Protein AF-A0A919UPJ3-F1 (afdb_monomer_lite)

Sequence (116 aa):
MAPVADVGFDHKKFAIYVWRSVRVGGDTKTKQSRRTLEIPTLAADALRRHHTRQAKRRLKAGKAWQDHNMVFATRVGAPMDAANVRHSFQRITTNAGIGKGWTPRELRPLVRVDHE

Organism: NCBI:txid1070424

InterPro domains:
  IPR002104 Integrase, catalytic domain [PS51898] (1-116)
  IPR011010 DNA breaking-rejoining enzyme, catalytic core [SSF56349] (5-110)
  IPR013762 Integrase-like, catalytic domain superfamily [G3DSA:1.10.443.10] (3-110)

Radius of gyration: 16.38 Å; chains: 1; bounding box: 35×38×41 Å

Structure (mmCIF, N/CA/C/O backbone):
data_AF-A0A919UPJ3-F1
#
_entry.id   AF-A0A919UPJ3-F1
#
loop_
_atom_site.group_PDB
_atom_site.id
_atom_site.type_symbol
_atom_site.label_atom_id
_atom_site.label_alt_id
_atom_site.label_comp_id
_atom_site.label_asym_id
_atom_site.label_entity_id
_atom_site.label_seq_id
_atom_site.pdbx_PDB_ins_code
_atom_site.Cartn_x
_atom_site.Cartn_y
_atom_site.Cartn_z
_atom_site.occupancy
_atom_site.B_iso_or_equiv
_atom_site.auth_seq_id
_atom_site.auth_comp_id
_atom_site.auth_asym_id
_atom_site.auth_atom_id
_atom_site.pdbx_PDB_model_num
ATOM 1 N N . MET A 1 1 ? 4.471 -18.779 9.574 1.00 68.62 1 MET A N 1
ATOM 2 C CA . MET A 1 1 ? 3.686 -17.907 8.671 1.00 68.62 1 MET A CA 1
ATOM 3 C C . MET A 1 1 ? 4.617 -17.490 7.543 1.00 68.62 1 MET A C 1
ATOM 5 O O . MET A 1 1 ? 5.745 -17.121 7.846 1.00 68.62 1 MET A O 1
ATOM 9 N N . ALA A 1 2 ? 4.199 -17.634 6.286 1.00 83.62 2 ALA A N 1
ATOM 10 C CA . ALA A 1 2 ? 5.029 -17.342 5.117 1.00 83.62 2 ALA A CA 1
ATOM 11 C C . ALA A 1 2 ? 4.611 -16.008 4.465 1.00 83.62 2 ALA A C 1
ATOM 13 O O . ALA A 1 2 ? 3.443 -15.623 4.588 1.00 83.62 2 ALA A O 1
ATOM 14 N N . PRO A 1 3 ? 5.530 -15.279 3.805 1.00 87.88 3 PRO A N 1
ATOM 15 C CA . PRO A 1 3 ? 5.193 -14.077 3.050 1.00 87.88 3 PRO A CA 1
ATOM 16 C C . PRO A 1 3 ? 4.164 -14.356 1.953 1.00 87.88 3 PRO A C 1
ATOM 18 O O . PRO A 1 3 ? 4.269 -15.329 1.216 1.00 87.88 3 PRO A O 1
ATOM 21 N N . VAL A 1 4 ? 3.218 -13.435 1.769 1.00 89.00 4 VAL A N 1
ATOM 22 C CA . VAL A 1 4 ? 2.215 -13.493 0.686 1.00 89.00 4 VAL A CA 1
ATOM 23 C C . VAL A 1 4 ? 2.855 -13.523 -0.712 1.00 89.00 4 VAL A C 1
ATOM 25 O O . VAL A 1 4 ? 2.241 -14.006 -1.658 1.00 89.00 4 VAL A O 1
ATOM 28 N N . ALA A 1 5 ? 4.091 -13.035 -0.848 1.00 85.12 5 ALA A N 1
ATOM 29 C CA . ALA A 1 5 ? 4.860 -13.157 -2.086 1.00 85.12 5 ALA A CA 1
ATOM 30 C C . ALA A 1 5 ? 5.192 -14.619 -2.444 1.00 85.12 5 ALA A C 1
ATOM 32 O O . ALA A 1 5 ? 5.312 -14.926 -3.626 1.00 85.12 5 ALA A O 1
ATOM 33 N N . ASP A 1 6 ? 5.281 -15.498 -1.441 1.00 90.12 6 ASP A N 1
ATOM 34 C CA . ASP A 1 6 ? 5.679 -16.898 -1.602 1.00 90.12 6 ASP A CA 1
ATOM 35 C C . ASP A 1 6 ? 4.461 -17.833 -1.623 1.00 90.12 6 ASP A C 1
ATOM 37 O O . ASP A 1 6 ? 4.401 -18.758 -2.426 1.00 90.12 6 ASP A O 1
ATOM 41 N N . VAL A 1 7 ? 3.473 -17.588 -0.750 1.00 91.50 7 VAL A N 1
ATOM 42 C CA . VAL A 1 7 ? 2.296 -18.470 -0.579 1.00 91.50 7 VAL A CA 1
A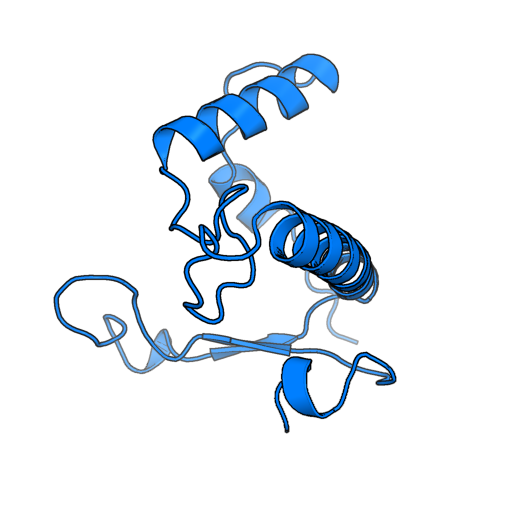TOM 43 C C . VAL A 1 7 ? 0.999 -17.927 -1.183 1.00 91.50 7 VAL A C 1
ATOM 45 O O . VAL A 1 7 ? -0.008 -18.628 -1.225 1.00 91.50 7 VAL A O 1
ATOM 48 N N . GLY A 1 8 ? 1.009 -16.695 -1.694 1.00 90.62 8 GLY A N 1
ATOM 49 C CA . GLY A 1 8 ? -0.162 -16.066 -2.295 1.00 90.62 8 GLY A CA 1
ATOM 50 C C . GLY A 1 8 ? -1.167 -15.503 -1.282 1.00 90.62 8 GLY A C 1
ATOM 51 O O . GLY A 1 8 ? -0.863 -15.266 -0.114 1.00 90.62 8 GLY A O 1
ATOM 52 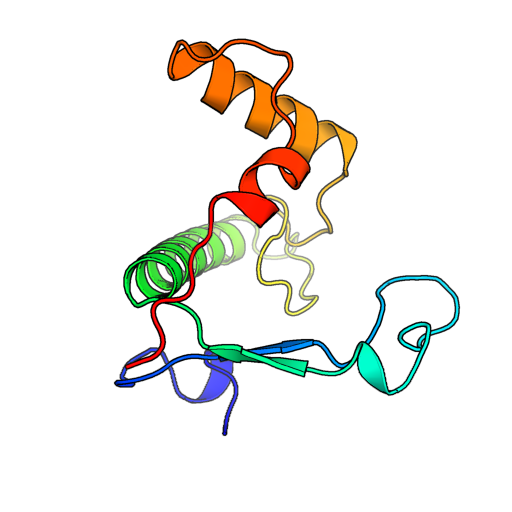N N . PHE A 1 9 ? -2.374 -15.204 -1.773 1.00 91.12 9 PHE A N 1
ATOM 53 C CA . PHE A 1 9 ? -3.448 -14.535 -1.021 1.00 91.12 9 PHE A CA 1
ATOM 54 C C . PHE A 1 9 ? -4.596 -15.481 -0.617 1.00 91.12 9 PHE A C 1
ATOM 56 O O . PHE A 1 9 ? -5.633 -14.998 -0.171 1.00 91.12 9 PHE A O 1
ATOM 63 N N . ASP A 1 10 ? -4.461 -16.798 -0.788 1.00 91.50 10 ASP A N 1
ATOM 64 C CA . ASP A 1 10 ? -5.525 -17.755 -0.445 1.00 91.50 10 ASP A CA 1
ATOM 65 C C . ASP A 1 10 ? -5.462 -18.155 1.038 1.00 91.50 10 ASP A C 1
ATOM 67 O O . ASP A 1 10 ? -5.061 -19.256 1.417 1.00 91.50 10 ASP A O 1
ATOM 71 N N . HIS A 1 11 ? -5.780 -17.191 1.907 1.00 90.12 11 HIS A N 1
ATOM 72 C CA . HIS A 1 11 ? -5.691 -17.339 3.357 1.00 90.12 11 HIS A CA 1
ATOM 73 C C . HIS A 1 11 ? -6.856 -16.647 4.069 1.00 90.12 11 HIS A C 1
ATOM 75 O O . HIS A 1 11 ? -7.288 -15.563 3.684 1.00 90.12 11 HIS A O 1
ATOM 81 N N . LYS A 1 12 ? -7.328 -17.255 5.167 1.00 87.25 12 LYS A N 1
ATOM 82 C CA . LYS A 1 12 ? -8.423 -16.709 5.990 1.00 87.25 12 LYS A CA 1
ATOM 83 C C . LYS A 1 12 ? -8.019 -15.482 6.812 1.00 87.25 12 LYS A C 1
ATOM 85 O O . LYS A 1 12 ? -8.869 -14.656 7.119 1.00 87.25 12 LYS A O 1
ATOM 90 N N . LYS A 1 13 ? -6.745 -15.382 7.200 1.00 89.44 13 LYS A N 1
ATOM 91 C CA . LYS A 1 13 ? -6.207 -14.311 8.048 1.00 89.44 13 LYS A CA 1
ATOM 92 C C . LYS A 1 13 ? -4.886 -13.805 7.494 1.00 89.44 13 LYS A C 1
ATOM 94 O O . LYS A 1 13 ? -4.082 -14.586 6.987 1.00 89.44 13 LYS A O 1
ATOM 99 N N . PHE A 1 14 ? -4.644 -12.510 7.656 1.00 91.81 14 PHE A N 1
ATOM 100 C CA . PHE A 1 14 ? -3.419 -11.850 7.221 1.00 91.81 14 PHE A CA 1
ATOM 101 C C . PHE A 1 14 ? -2.841 -11.023 8.357 1.00 91.81 14 PHE A C 1
ATOM 103 O O . PHE A 1 14 ? -3.576 -10.447 9.155 1.00 91.81 14 PHE A O 1
ATOM 110 N N . ALA A 1 15 ? -1.518 -10.910 8.392 1.00 91.69 15 ALA A N 1
ATOM 111 C CA . ALA A 1 15 ? -0.845 -10.075 9.367 1.00 91.69 15 ALA A CA 1
ATOM 112 C C . ALA A 1 15 ? 0.347 -9.334 8.760 1.00 91.69 15 ALA A C 1
ATOM 114 O O . ALA A 1 15 ? 1.004 -9.821 7.839 1.00 91.69 15 ALA A O 1
ATOM 115 N N . ILE A 1 16 ? 0.638 -8.156 9.307 1.00 89.25 16 ILE A N 1
ATOM 116 C CA . ILE A 1 16 ? 1.859 -7.401 9.039 1.00 89.25 16 ILE A CA 1
ATOM 117 C C . ILE A 1 16 ? 2.797 -7.560 10.227 1.00 89.25 16 ILE A C 1
ATOM 119 O O . ILE A 1 16 ? 2.448 -7.260 11.370 1.00 89.25 16 ILE A O 1
ATOM 123 N N . TYR A 1 17 ? 4.023 -7.970 9.929 1.00 87.12 17 TYR A N 1
ATOM 124 C CA . TYR A 1 17 ? 5.100 -8.077 10.897 1.00 87.12 17 TYR A CA 1
ATOM 125 C C . TYR A 1 17 ? 5.918 -6.791 10.934 1.00 87.12 17 TYR A C 1
ATOM 127 O O . TYR A 1 17 ? 6.616 -6.439 9.983 1.00 87.12 17 TYR A O 1
ATOM 135 N N . VAL A 1 18 ? 5.839 -6.076 12.050 1.00 83.12 18 VAL A N 1
ATOM 136 C CA . VAL A 1 18 ? 6.594 -4.847 12.284 1.00 83.12 18 VAL A CA 1
ATOM 137 C C . VAL A 1 18 ? 7.765 -5.199 13.184 1.00 83.12 18 VAL A C 1
ATOM 139 O O . VAL A 1 18 ? 7.619 -5.201 14.398 1.00 83.12 18 VAL A O 1
ATOM 142 N N . TRP A 1 19 ? 8.914 -5.550 12.606 1.00 72.44 19 TRP A N 1
ATOM 143 C CA . TRP A 1 19 ? 10.085 -6.009 13.376 1.00 72.44 19 TRP A CA 1
ATOM 144 C C . TRP A 1 19 ? 11.288 -5.066 13.318 1.00 72.44 19 TRP A C 1
ATOM 146 O O . TRP A 1 19 ? 12.205 -5.204 14.124 1.00 72.44 19 TRP A O 1
ATOM 156 N N . ARG A 1 20 ? 11.293 -4.119 12.372 1.00 62.94 20 ARG A N 1
ATOM 157 C CA . ARG A 1 20 ? 12.438 -3.252 12.058 1.00 62.94 20 ARG A CA 1
ATOM 158 C C . ARG A 1 20 ? 11.969 -1.827 11.778 1.00 62.94 20 ARG A C 1
ATOM 160 O O . ARG A 1 20 ? 10.915 -1.629 11.175 1.00 62.94 20 ARG A O 1
ATOM 167 N N . SER A 1 21 ? 12.744 -0.837 12.208 1.00 58.91 21 SER A N 1
ATOM 168 C CA . SER A 1 21 ? 12.546 0.566 11.828 1.00 58.91 21 SER A CA 1
ATOM 169 C C . SER A 1 21 ? 13.358 0.856 10.566 1.00 58.91 21 SER A C 1
ATOM 171 O O . SER A 1 21 ? 14.515 0.469 10.491 1.00 58.91 21 SER A O 1
ATOM 173 N N . VAL A 1 22 ? 12.791 1.580 9.596 1.00 55.31 22 VAL A N 1
ATOM 174 C CA . VAL A 1 22 ? 13.476 1.982 8.341 1.00 55.31 22 VAL A CA 1
ATOM 175 C C . VAL A 1 22 ? 14.471 3.145 8.568 1.00 55.31 22 VAL A C 1
ATOM 177 O O . VAL A 1 22 ? 14.958 3.764 7.631 1.00 55.31 22 VAL A O 1
ATOM 180 N N . ARG A 1 23 ? 14.773 3.501 9.823 1.00 53.59 23 ARG A N 1
ATOM 181 C CA . ARG A 1 23 ? 15.757 4.549 10.137 1.00 53.59 23 ARG A CA 1
ATOM 182 C C . ARG A 1 23 ? 17.182 4.008 9.989 1.00 53.59 23 ARG A C 1
ATOM 184 O O . ARG A 1 23 ? 17.432 2.843 10.297 1.00 53.59 23 ARG A O 1
ATOM 191 N N . VAL A 1 24 ? 18.115 4.883 9.605 1.00 41.59 24 VAL A N 1
ATOM 192 C CA . VAL A 1 24 ? 19.560 4.670 9.804 1.00 41.59 24 VAL A CA 1
ATOM 193 C C . VAL A 1 24 ? 19.765 4.271 11.274 1.00 41.59 24 VAL A C 1
ATOM 195 O O . VAL A 1 24 ? 19.397 5.035 12.165 1.00 41.59 24 VAL A O 1
ATOM 198 N N . GLY A 1 25 ? 20.225 3.039 11.519 1.00 53.12 25 GLY A N 1
ATOM 199 C CA . GLY A 1 25 ? 20.352 2.441 12.860 1.00 53.12 25 GLY A CA 1
ATOM 200 C C . GLY A 1 25 ? 19.627 1.100 13.065 1.00 53.12 25 GLY A C 1
ATOM 201 O O . GLY A 1 25 ? 19.881 0.430 14.057 1.00 53.12 25 GLY A O 1
ATOM 202 N N . GLY A 1 26 ? 18.764 0.673 12.133 1.00 48.56 26 GLY A N 1
ATOM 203 C CA . GLY A 1 26 ? 18.369 -0.736 11.949 1.00 48.56 26 GLY A CA 1
ATOM 204 C C . GLY A 1 26 ? 17.381 -1.351 12.950 1.00 48.56 26 GLY A C 1
ATOM 205 O O . GLY A 1 26 ? 16.667 -2.283 12.576 1.00 48.56 26 GLY A O 1
ATOM 206 N N . ASP A 1 27 ? 17.259 -0.823 14.169 1.00 52.38 27 ASP A N 1
ATOM 207 C CA . ASP A 1 27 ? 16.381 -1.396 15.192 1.00 52.38 27 ASP A CA 1
ATOM 208 C C . ASP A 1 27 ? 15.166 -0.523 15.532 1.00 52.38 27 ASP A C 1
ATOM 210 O O . ASP A 1 27 ? 15.178 0.712 15.470 1.00 52.38 27 ASP A O 1
ATOM 214 N N . THR A 1 28 ? 14.053 -1.173 15.872 1.00 52.25 28 THR A N 1
ATOM 215 C CA . THR A 1 28 ? 12.899 -0.469 16.437 1.00 52.25 28 THR A CA 1
ATOM 216 C C . THR A 1 28 ? 13.263 0.048 17.834 1.00 52.25 28 THR A C 1
ATOM 218 O O . THR A 1 28 ? 13.826 -0.710 18.618 1.00 52.25 28 THR A O 1
ATOM 221 N N . LYS A 1 29 ? 12.932 1.314 18.152 1.00 49.75 29 LYS A N 1
ATOM 222 C CA . LYS A 1 29 ? 13.414 2.081 19.330 1.00 49.75 29 LYS A CA 1
ATOM 223 C C . LYS A 1 29 ? 13.351 1.321 20.671 1.00 49.75 29 LYS A C 1
ATOM 225 O O . LYS A 1 29 ? 14.135 1.624 21.561 1.00 49.75 29 LYS A O 1
ATOM 230 N N . THR A 1 30 ? 12.441 0.355 20.817 1.00 60.53 30 THR A N 1
ATOM 231 C CA . THR A 1 30 ? 12.338 -0.548 21.976 1.00 60.53 30 THR A CA 1
ATOM 232 C C . THR A 1 30 ? 11.803 -1.928 21.558 1.00 60.53 30 THR A C 1
ATOM 234 O O . THR A 1 30 ? 11.057 -2.030 20.580 1.00 60.53 30 THR A O 1
ATOM 237 N N . LYS A 1 31 ? 12.091 -2.997 22.326 1.00 58.00 31 LYS A N 1
ATOM 238 C CA . LYS A 1 31 ? 11.511 -4.348 22.113 1.00 58.00 31 LYS A CA 1
ATOM 239 C C . LYS A 1 31 ? 9.974 -4.324 21.987 1.00 58.00 31 LYS A C 1
ATOM 241 O O . LYS A 1 31 ? 9.418 -5.077 21.198 1.00 58.00 31 LYS A O 1
ATOM 246 N N . GLN A 1 32 ? 9.312 -3.400 22.688 1.00 61.47 32 GLN A N 1
ATOM 247 C CA . GLN A 1 32 ? 7.852 -3.205 22.691 1.00 61.47 32 GLN A CA 1
ATOM 248 C C . GLN A 1 32 ? 7.267 -2.718 21.355 1.00 61.47 32 GLN A C 1
ATOM 250 O O . GLN A 1 32 ? 6.066 -2.815 21.126 1.00 61.47 32 GLN A O 1
ATOM 255 N N . SER A 1 33 ? 8.091 -2.167 20.463 1.00 66.44 33 SER A N 1
ATOM 256 C CA . SER A 1 33 ? 7.624 -1.704 19.150 1.00 66.44 33 SER A CA 1
ATOM 257 C C . SER A 1 33 ? 7.620 -2.797 18.079 1.00 66.44 33 SER A C 1
ATOM 259 O O . SER A 1 33 ? 7.036 -2.583 17.012 1.00 66.44 33 SER A O 1
ATOM 261 N N . ARG A 1 34 ? 8.187 -3.976 18.383 1.00 76.81 34 ARG A N 1
ATOM 262 C CA . ARG A 1 34 ? 8.049 -5.166 17.547 1.00 76.81 34 ARG A CA 1
ATOM 263 C C . ARG A 1 34 ? 6.680 -5.791 17.779 1.00 76.81 34 ARG A C 1
ATOM 265 O O . ARG A 1 34 ? 6.374 -6.194 18.895 1.00 76.81 34 ARG A O 1
ATOM 272 N N . ARG A 1 35 ? 5.853 -5.868 16.740 1.00 81.94 35 ARG A N 1
ATOM 273 C CA . ARG A 1 35 ? 4.507 -6.443 16.856 1.00 81.94 35 ARG A CA 1
ATOM 274 C C . ARG A 1 35 ? 4.024 -7.057 15.558 1.00 81.94 35 ARG A C 1
ATOM 276 O O . ARG A 1 35 ? 4.441 -6.659 14.471 1.00 81.94 35 ARG A O 1
ATOM 283 N N . THR A 1 36 ? 3.099 -7.987 15.707 1.00 86.50 36 THR A N 1
ATOM 284 C CA . THR A 1 36 ? 2.296 -8.533 14.620 1.00 86.50 36 THR A CA 1
ATOM 285 C C . THR A 1 36 ? 0.951 -7.825 14.657 1.00 86.50 36 THR A C 1
ATOM 287 O O . THR A 1 36 ? 0.330 -7.743 15.711 1.00 86.50 36 THR A O 1
ATOM 290 N N . LEU A 1 37 ? 0.534 -7.261 13.530 1.00 87.19 37 LEU A N 1
ATOM 291 C CA . LEU A 1 37 ? -0.768 -6.622 13.387 1.00 87.19 37 LEU A CA 1
ATOM 292 C C . LEU A 1 37 ? -1.606 -7.477 12.452 1.00 87.19 37 LEU A C 1
ATOM 294 O O . LEU A 1 37 ? -1.282 -7.549 11.267 1.00 87.19 37 LEU A O 1
ATOM 298 N N . GLU A 1 38 ? -2.653 -8.115 12.969 1.00 90.62 38 GLU A N 1
ATOM 299 C CA . GLU A 1 38 ? -3.682 -8.691 12.103 1.00 90.62 38 GLU A CA 1
ATOM 300 C C . GLU A 1 38 ? -4.302 -7.561 11.275 1.00 90.62 38 GLU A C 1
ATOM 302 O O . GLU A 1 38 ? -4.529 -6.456 11.779 1.00 90.62 38 GLU A O 1
ATOM 307 N N . ILE A 1 39 ? -4.487 -7.800 9.978 1.00 90.75 39 ILE A N 1
ATOM 308 C CA . ILE A 1 39 ? -5.084 -6.813 9.081 1.00 90.75 39 ILE A CA 1
ATOM 309 C C . ILE A 1 39 ? -6.498 -7.252 8.692 1.00 90.75 39 ILE A C 1
ATOM 311 O O . ILE A 1 39 ? -6.691 -8.418 8.346 1.00 90.75 39 ILE A O 1
ATOM 315 N N . PRO A 1 40 ? -7.479 -6.330 8.685 1.00 91.38 40 PRO A N 1
ATOM 316 C CA . PRO A 1 40 ? -8.829 -6.638 8.229 1.00 91.38 40 PRO A CA 1
ATOM 317 C C . PRO A 1 40 ? -8.851 -7.124 6.777 1.00 91.38 40 PRO A C 1
ATOM 319 O O . PRO A 1 40 ? -8.047 -6.673 5.952 1.00 91.38 40 PRO A O 1
ATOM 322 N N . THR A 1 41 ? -9.842 -7.947 6.428 1.00 91.00 41 THR A N 1
ATOM 323 C CA . THR A 1 41 ? -10.047 -8.459 5.060 1.00 91.00 41 THR A CA 1
ATOM 324 C C . THR A 1 41 ? -10.081 -7.336 4.023 1.00 91.00 41 THR A C 1
ATOM 326 O O . THR A 1 41 ? -9.440 -7.436 2.979 1.00 91.00 41 THR A O 1
ATOM 329 N N . LEU A 1 42 ? -10.720 -6.204 4.348 1.00 91.75 42 LEU A N 1
ATOM 330 C CA . LEU A 1 42 ? -10.766 -5.026 3.476 1.00 91.75 42 LEU A CA 1
ATOM 331 C C . LEU A 1 42 ? -9.363 -4.500 3.116 1.00 91.75 42 LEU A C 1
ATOM 333 O O . LEU A 1 42 ? -9.109 -4.115 1.969 1.00 91.75 42 LEU A O 1
ATOM 337 N N . ALA A 1 43 ? -8.441 -4.492 4.082 1.00 92.44 43 ALA A N 1
ATOM 338 C CA . ALA A 1 43 ? -7.062 -4.072 3.864 1.00 92.44 43 ALA A CA 1
ATOM 339 C C . ALA A 1 43 ? -6.285 -5.116 3.046 1.00 92.44 43 ALA A C 1
ATOM 341 O O . ALA A 1 43 ? -5.572 -4.744 2.110 1.00 92.44 43 ALA A O 1
ATOM 342 N N . ALA A 1 44 ? -6.465 -6.408 3.339 1.00 93.44 44 ALA A N 1
ATOM 343 C CA . ALA A 1 44 ? -5.863 -7.495 2.565 1.00 93.44 44 ALA A CA 1
ATOM 344 C C . ALA A 1 44 ? -6.300 -7.456 1.088 1.00 93.44 44 ALA A C 1
ATOM 346 O O . ALA A 1 44 ? -5.469 -7.541 0.181 1.00 93.44 44 ALA A O 1
ATOM 347 N N . ASP A 1 45 ? -7.580 -7.196 0.826 1.00 94.38 45 ASP A N 1
ATOM 348 C CA . ASP A 1 45 ? -8.120 -7.029 -0.521 1.00 94.38 45 ASP A CA 1
ATOM 349 C C . ASP A 1 45 ? -7.544 -5.817 -1.255 1.00 94.38 45 ASP A C 1
ATOM 351 O O . ASP A 1 45 ? -7.219 -5.883 -2.448 1.00 94.38 45 ASP A O 1
ATOM 355 N N . ALA A 1 46 ? -7.385 -4.692 -0.554 1.00 95.44 46 ALA A N 1
ATO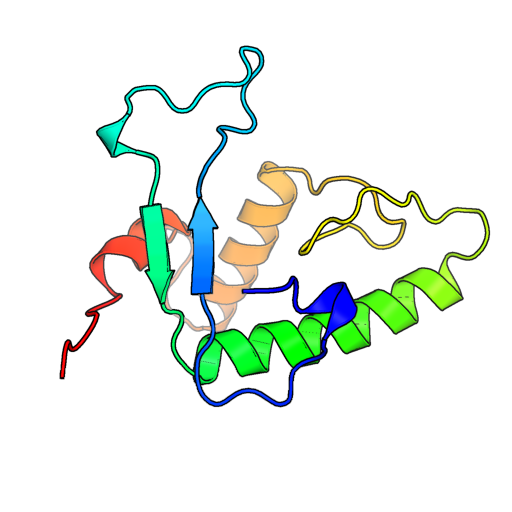M 356 C CA . ALA A 1 46 ? -6.739 -3.512 -1.113 1.00 95.44 46 ALA A CA 1
ATOM 357 C C . ALA A 1 46 ? -5.277 -3.798 -1.497 1.00 95.44 46 ALA A C 1
ATOM 359 O O . ALA A 1 46 ? -4.834 -3.363 -2.569 1.00 95.44 46 ALA A O 1
ATOM 360 N N . LEU A 1 47 ? -4.556 -4.565 -0.671 1.00 94.94 47 LEU A N 1
ATOM 361 C CA . LEU A 1 47 ? -3.189 -5.012 -0.940 1.00 94.94 47 LEU A CA 1
ATOM 362 C C . LEU A 1 47 ? -3.125 -5.994 -2.115 1.00 94.94 47 LEU A C 1
ATOM 364 O O . LEU A 1 47 ? -2.274 -5.821 -2.984 1.00 94.94 47 LEU A O 1
ATOM 368 N N . ARG A 1 48 ? -4.065 -6.937 -2.239 1.00 95.56 48 ARG A N 1
ATOM 369 C CA . ARG A 1 48 ? -4.169 -7.850 -3.394 1.00 95.56 48 ARG A CA 1
ATOM 370 C C . ARG A 1 48 ? -4.359 -7.097 -4.713 1.00 95.56 48 ARG A C 1
ATOM 372 O O . ARG A 1 48 ? -3.652 -7.331 -5.700 1.00 95.56 48 ARG A O 1
ATOM 379 N N . ARG A 1 49 ? -5.267 -6.111 -4.726 1.00 96.94 49 ARG A N 1
ATOM 380 C CA . ARG A 1 49 ? -5.453 -5.213 -5.880 1.00 96.94 49 ARG A CA 1
ATOM 381 C C . ARG A 1 49 ? -4.199 -4.380 -6.155 1.00 96.94 49 ARG A C 1
ATOM 383 O O . ARG A 1 49 ? -3.873 -4.129 -7.316 1.00 96.94 49 ARG A O 1
ATOM 390 N N . HIS A 1 50 ? -3.497 -3.931 -5.111 1.00 96.12 50 HIS A N 1
ATOM 391 C CA . HIS A 1 50 ? -2.235 -3.205 -5.258 1.00 96.12 50 HIS A CA 1
ATOM 392 C C . HIS A 1 50 ? -1.147 -4.075 -5.889 1.00 96.12 50 HIS A C 1
ATOM 394 O O . HIS A 1 50 ? -0.556 -3.644 -6.877 1.00 96.12 50 HIS A O 1
ATOM 400 N N . HIS A 1 51 ? -0.957 -5.296 -5.390 1.00 94.75 51 HIS A N 1
ATOM 401 C CA . HIS A 1 51 ? 0.009 -6.268 -5.894 1.00 94.75 51 HIS A CA 1
ATOM 402 C C . HIS A 1 51 ? -0.174 -6.507 -7.398 1.00 94.75 51 HIS A C 1
ATOM 404 O O . HIS A 1 51 ? 0.764 -6.359 -8.178 1.00 94.75 51 HIS A O 1
ATOM 410 N N . THR A 1 52 ? -1.418 -6.716 -7.840 1.00 95.75 52 THR A N 1
ATOM 411 C CA . THR A 1 52 ? -1.745 -6.871 -9.269 1.00 95.75 52 THR A CA 1
ATOM 412 C C . THR A 1 52 ? -1.361 -5.634 -10.095 1.00 95.75 52 THR A C 1
ATOM 414 O O . THR A 1 52 ? -0.792 -5.747 -11.182 1.00 95.75 52 THR A O 1
ATOM 417 N N . ARG A 1 53 ? -1.640 -4.420 -9.597 1.00 96.12 53 ARG A N 1
ATOM 418 C CA . ARG A 1 53 ? -1.235 -3.176 -10.281 1.00 96.12 53 ARG A CA 1
ATOM 419 C C . ARG A 1 53 ? 0.282 -3.006 -10.317 1.00 96.12 53 ARG A C 1
ATOM 421 O O . ARG A 1 53 ? 0.802 -2.483 -11.300 1.00 96.12 53 ARG A O 1
ATOM 428 N N . GLN A 1 54 ? 0.982 -3.400 -9.260 1.00 95.88 54 GLN A N 1
ATOM 429 C CA . GLN A 1 54 ? 2.433 -3.302 -9.177 1.00 95.88 54 GLN A CA 1
ATOM 430 C C . GLN A 1 54 ? 3.111 -4.295 -10.123 1.00 95.88 54 GLN A C 1
ATOM 432 O O . GLN A 1 54 ? 4.020 -3.890 -10.839 1.00 95.88 54 GLN A O 1
ATOM 437 N N . ALA A 1 55 ? 2.606 -5.526 -10.234 1.00 94.94 55 ALA A N 1
ATOM 438 C CA . ALA A 1 55 ? 3.071 -6.500 -11.221 1.00 94.94 55 ALA A CA 1
ATOM 439 C C . ALA A 1 55 ? 2.952 -5.953 -12.656 1.00 94.94 55 ALA A C 1
ATOM 441 O O . ALA A 1 55 ? 3.916 -5.986 -13.418 1.00 94.94 55 ALA A O 1
ATOM 442 N N . LYS A 1 56 ? 1.817 -5.321 -12.999 1.00 96.88 56 LYS A N 1
ATOM 443 C CA . LYS A 1 56 ? 1.648 -4.625 -14.292 1.00 96.88 56 LYS A CA 1
ATOM 444 C C . LYS A 1 56 ? 2.675 -3.502 -14.496 1.00 96.88 56 LYS A C 1
ATOM 446 O O . LYS A 1 56 ? 3.183 -3.329 -15.600 1.00 96.88 56 LYS A O 1
ATOM 451 N N . ARG A 1 57 ? 2.994 -2.732 -13.447 1.00 95.94 57 ARG A N 1
ATOM 452 C CA . ARG A 1 57 ? 4.026 -1.676 -13.502 1.00 95.94 57 ARG A CA 1
ATOM 453 C C . ARG A 1 57 ? 5.425 -2.255 -13.687 1.00 95.94 57 ARG A C 1
ATOM 455 O O . ARG A 1 57 ? 6.166 -1.718 -14.497 1.00 95.94 57 ARG A O 1
ATOM 462 N N . ARG A 1 58 ? 5.750 -3.350 -12.997 1.00 96.12 58 ARG A N 1
ATOM 463 C CA . ARG A 1 58 ? 7.016 -4.079 -13.137 1.00 96.12 58 ARG A CA 1
ATOM 464 C C . ARG A 1 58 ? 7.222 -4.558 -14.567 1.00 96.12 58 ARG A C 1
ATOM 466 O O . ARG A 1 58 ? 8.244 -4.240 -15.162 1.00 96.12 58 ARG A O 1
ATOM 473 N N . LEU A 1 59 ? 6.219 -5.225 -15.139 1.00 96.94 59 LEU A N 1
ATOM 474 C CA . LEU A 1 59 ? 6.255 -5.659 -16.538 1.00 96.94 59 LEU A CA 1
ATOM 475 C C . LEU A 1 59 ? 6.450 -4.473 -17.492 1.00 96.94 59 LEU A C 1
ATOM 477 O O . LEU A 1 59 ? 7.295 -4.533 -18.377 1.00 96.94 59 LEU A O 1
ATOM 481 N N . LYS A 1 60 ? 5.726 -3.367 -17.272 1.00 97.38 60 LYS A N 1
ATOM 482 C CA . LYS A 1 60 ? 5.849 -2.156 -18.096 1.00 97.38 60 LYS A CA 1
ATOM 483 C C . LYS A 1 60 ? 7.215 -1.468 -17.969 1.00 97.38 60 LYS A C 1
ATOM 485 O O . LYS A 1 60 ? 7.692 -0.900 -18.944 1.00 97.38 60 LYS A O 1
ATOM 490 N N . ALA A 1 61 ? 7.816 -1.465 -16.781 1.00 96.75 61 ALA A N 1
ATOM 491 C CA . ALA A 1 61 ? 9.113 -0.837 -16.534 1.00 96.75 61 ALA A CA 1
ATOM 492 C C . ALA A 1 61 ? 10.283 -1.666 -17.091 1.00 96.75 61 ALA A C 1
ATOM 494 O O . ALA A 1 61 ? 11.327 -1.100 -17.419 1.00 96.75 61 ALA A O 1
ATOM 495 N N . GLY A 1 62 ? 10.120 -2.988 -17.209 1.00 96.56 62 GLY A N 1
ATOM 496 C CA . GLY A 1 62 ? 11.146 -3.883 -17.738 1.00 96.56 62 GLY A CA 1
ATOM 497 C C . GLY A 1 62 ? 12.473 -3.709 -16.997 1.00 96.56 62 GLY A C 1
ATOM 498 O O . GLY A 1 62 ? 12.519 -3.777 -15.770 1.00 96.56 62 GLY A O 1
ATOM 499 N N . LYS A 1 63 ? 13.546 -3.417 -17.740 1.00 96.31 63 LYS A N 1
ATOM 500 C CA . LYS A 1 63 ? 14.900 -3.222 -17.191 1.00 96.31 63 LYS A CA 1
ATOM 501 C C . LYS A 1 63 ? 15.028 -2.027 -16.239 1.00 96.31 63 LYS A C 1
ATOM 503 O O . LYS A 1 63 ? 15.957 -1.997 -15.445 1.00 96.31 63 LYS A O 1
ATOM 508 N N . ALA A 1 64 ? 14.117 -1.055 -16.304 1.00 96.31 64 ALA A N 1
ATOM 509 C CA . ALA A 1 64 ? 14.127 0.088 -15.393 1.00 96.31 64 ALA A CA 1
ATOM 510 C C . ALA A 1 64 ? 13.557 -0.250 -14.003 1.00 96.31 64 ALA A C 1
ATOM 512 O O . ALA A 1 64 ? 13.609 0.591 -13.107 1.00 96.31 64 ALA A O 1
ATOM 513 N N . TRP A 1 65 ? 12.973 -1.441 -13.821 1.00 97.12 65 TRP A N 1
ATOM 514 C CA . TRP A 1 65 ? 12.423 -1.854 -12.536 1.00 97.12 65 TRP A CA 1
ATOM 515 C C . TRP A 1 65 ? 13.523 -2.144 -11.511 1.00 97.12 65 TRP A C 1
ATOM 517 O O . TRP A 1 65 ? 14.379 -2.997 -11.726 1.00 97.12 65 TRP A O 1
ATOM 527 N N . GLN A 1 66 ? 13.439 -1.484 -10.360 1.00 95.44 66 GLN A N 1
ATOM 528 C CA . GLN A 1 66 ? 14.306 -1.699 -9.207 1.00 95.44 66 GLN A CA 1
ATOM 529 C C . GLN A 1 66 ? 13.619 -2.652 -8.224 1.00 95.44 66 GLN A C 1
ATOM 531 O O . GLN A 1 66 ? 12.582 -2.318 -7.643 1.00 95.44 66 GLN A O 1
ATOM 536 N N . ASP A 1 67 ? 14.164 -3.860 -8.061 1.00 91.94 67 ASP A N 1
ATOM 537 C CA . ASP A 1 67 ? 13.561 -4.876 -7.198 1.00 91.94 67 ASP A CA 1
ATOM 538 C C . ASP A 1 67 ? 14.063 -4.762 -5.753 1.00 91.94 67 ASP A C 1
ATOM 540 O O . ASP A 1 67 ? 15.151 -5.214 -5.401 1.00 91.94 67 ASP A O 1
ATOM 544 N N . HIS A 1 68 ? 13.253 -4.120 -4.913 1.00 89.56 68 HIS A N 1
ATOM 545 C CA . HIS A 1 68 ? 13.519 -3.943 -3.484 1.00 89.56 68 HIS A CA 1
ATOM 546 C C . HIS A 1 68 ? 12.486 -4.648 -2.596 1.00 89.56 68 HIS A C 1
ATOM 548 O O . HIS A 1 68 ? 12.383 -4.327 -1.413 1.00 89.56 68 HIS A O 1
ATOM 554 N N . ASN A 1 69 ? 11.674 -5.559 -3.155 1.00 87.56 69 ASN A N 1
ATOM 555 C CA . ASN A 1 69 ? 10.600 -6.254 -2.429 1.00 87.56 69 ASN A CA 1
ATOM 556 C C . ASN A 1 69 ? 9.651 -5.309 -1.654 1.00 87.56 69 ASN A C 1
ATOM 558 O O . ASN A 1 69 ? 9.129 -5.641 -0.589 1.00 87.56 69 ASN A O 1
ATOM 562 N N . MET A 1 70 ? 9.429 -4.096 -2.173 1.00 90.94 70 MET A N 1
ATOM 563 C CA . MET A 1 70 ? 8.577 -3.098 -1.525 1.00 90.94 70 MET A CA 1
ATOM 564 C C . MET A 1 70 ? 7.104 -3.305 -1.864 1.00 90.94 70 MET A C 1
ATOM 566 O O . MET A 1 70 ? 6.733 -3.372 -3.035 1.00 90.94 70 MET A O 1
ATOM 570 N N . VAL A 1 71 ? 6.251 -3.263 -0.838 1.00 91.88 71 VAL A N 1
ATOM 571 C CA . VAL A 1 71 ? 4.784 -3.317 -0.990 1.00 91.88 71 VAL A CA 1
ATOM 572 C C . VAL A 1 71 ? 4.239 -2.079 -1.704 1.00 91.88 71 VAL A C 1
ATOM 574 O O . VAL A 1 71 ? 3.296 -2.183 -2.475 1.00 91.88 71 VAL A O 1
ATOM 577 N N . PHE A 1 72 ? 4.835 -0.906 -1.467 1.00 92.94 72 PHE A N 1
ATOM 578 C CA . PHE A 1 72 ? 4.476 0.347 -2.131 1.00 92.94 72 PHE A CA 1
ATOM 579 C C . PHE A 1 72 ? 5.714 0.941 -2.796 1.00 92.94 72 PHE A C 1
ATOM 581 O O . PHE A 1 72 ? 6.585 1.485 -2.122 1.00 92.94 72 PHE A O 1
ATOM 588 N N . ALA A 1 73 ? 5.778 0.855 -4.123 1.00 94.19 73 ALA A N 1
ATOM 589 C CA . ALA A 1 73 ? 6.880 1.404 -4.906 1.00 94.19 73 ALA A CA 1
ATOM 590 C C . ALA A 1 73 ? 6.397 2.397 -5.969 1.00 94.19 73 ALA A C 1
ATOM 592 O O . ALA A 1 73 ? 5.234 2.389 -6.399 1.00 94.19 73 ALA A O 1
ATOM 593 N N . THR A 1 74 ? 7.314 3.249 -6.425 1.00 94.12 74 THR A N 1
ATOM 594 C CA . THR A 1 74 ? 7.103 4.094 -7.606 1.00 94.12 74 THR A CA 1
ATOM 595 C C . THR A 1 74 ? 6.872 3.240 -8.862 1.00 94.12 74 THR A C 1
ATOM 597 O O . THR A 1 74 ? 6.913 2.008 -8.843 1.00 94.12 74 THR A O 1
ATOM 600 N N . ARG A 1 75 ? 6.613 3.887 -10.005 1.00 93.56 75 ARG A N 1
ATOM 601 C CA . ARG A 1 75 ? 6.370 3.188 -11.282 1.00 93.56 75 ARG A CA 1
ATOM 602 C C . ARG A 1 75 ? 7.564 2.348 -11.757 1.00 93.56 75 ARG A C 1
ATOM 604 O O . ARG A 1 75 ? 7.355 1.459 -12.569 1.00 93.56 75 ARG A O 1
ATOM 611 N N . VAL A 1 76 ? 8.759 2.624 -11.235 1.00 95.31 76 VAL A N 1
ATOM 612 C CA . VAL A 1 76 ? 10.024 1.954 -11.568 1.00 95.31 76 VAL A CA 1
ATOM 613 C C . VAL A 1 76 ? 10.583 1.141 -10.396 1.00 95.31 76 VAL A C 1
ATOM 615 O O . VAL A 1 76 ? 11.744 0.769 -10.411 1.00 95.31 76 VAL A O 1
ATOM 618 N N . GLY A 1 77 ? 9.795 0.878 -9.350 1.00 94.38 77 GLY A N 1
ATOM 619 C CA . GLY A 1 77 ? 10.243 0.040 -8.231 1.00 94.38 77 GLY A CA 1
ATOM 620 C C . GLY A 1 77 ? 11.068 0.764 -7.159 1.00 94.38 77 GLY A C 1
ATOM 621 O O . GLY A 1 77 ? 11.355 0.169 -6.132 1.00 94.38 77 GLY A O 1
ATOM 622 N N . ALA A 1 78 ? 11.376 2.055 -7.325 1.00 93.56 78 ALA A N 1
ATOM 623 C CA . ALA A 1 78 ? 12.096 2.853 -6.326 1.00 93.56 78 ALA A CA 1
ATOM 624 C C . ALA A 1 78 ? 11.204 3.271 -5.129 1.00 93.56 78 ALA A C 1
ATOM 626 O O . ALA A 1 78 ? 9.970 3.292 -5.277 1.00 93.56 78 ALA A O 1
ATOM 627 N N . PRO A 1 79 ? 11.790 3.648 -3.972 1.00 92.31 79 PRO A N 1
ATOM 628 C CA . PRO A 1 79 ? 11.051 4.161 -2.818 1.00 92.31 79 PRO A CA 1
ATOM 629 C C . PRO A 1 79 ? 10.206 5.393 -3.158 1.00 92.31 79 PRO A C 1
ATOM 631 O O . PRO A 1 79 ? 10.590 6.226 -3.978 1.00 92.31 79 PRO A O 1
ATOM 634 N N . MET A 1 80 ? 9.038 5.520 -2.526 1.00 91.75 80 MET A N 1
ATOM 635 C CA . MET A 1 80 ? 8.219 6.724 -2.667 1.00 91.75 80 MET A CA 1
ATOM 636 C C . MET A 1 80 ? 8.736 7.837 -1.759 1.00 91.75 80 MET A C 1
ATOM 638 O O . MET A 1 80 ? 8.942 7.626 -0.565 1.00 91.75 80 MET A O 1
ATOM 642 N N . ASP A 1 81 ? 8.863 9.038 -2.316 1.00 90.56 81 ASP A N 1
ATOM 643 C CA . ASP A 1 81 ? 9.151 10.232 -1.532 1.00 90.56 81 ASP A CA 1
ATOM 644 C C . ASP A 1 81 ? 7.975 10.599 -0.602 1.00 90.56 81 ASP A C 1
ATOM 646 O O . ASP A 1 81 ? 6.799 10.540 -0.983 1.00 90.56 81 ASP A O 1
ATOM 650 N N . ALA A 1 82 ? 8.294 10.998 0.631 1.00 88.38 82 ALA A N 1
ATOM 651 C CA . ALA A 1 82 ? 7.297 11.280 1.658 1.00 88.38 82 ALA A CA 1
ATOM 652 C C . ALA A 1 82 ? 6.428 12.505 1.329 1.00 88.38 82 ALA A C 1
ATOM 654 O O . ALA A 1 82 ? 5.244 12.513 1.679 1.00 88.38 82 ALA A O 1
ATOM 655 N N . ALA A 1 83 ? 6.972 13.528 0.661 1.00 89.75 83 ALA A N 1
ATOM 656 C CA . ALA A 1 83 ? 6.189 14.683 0.228 1.00 89.75 83 ALA A CA 1
ATOM 657 C C . ALA A 1 83 ? 5.207 14.276 -0.878 1.00 89.75 83 ALA A C 1
ATOM 659 O O . ALA A 1 83 ? 4.019 14.586 -0.784 1.00 89.75 83 ALA A O 1
ATOM 660 N N . ASN A 1 84 ? 5.643 13.468 -1.847 1.00 89.94 84 ASN A N 1
ATOM 661 C CA . ASN A 1 84 ? 4.766 12.941 -2.901 1.00 89.94 84 ASN A CA 1
ATOM 662 C C . ASN A 1 84 ? 3.601 12.100 -2.353 1.00 89.94 84 ASN A C 1
ATOM 664 O O . ASN A 1 84 ? 2.466 12.205 -2.835 1.00 89.94 84 ASN A O 1
ATOM 668 N N . VAL A 1 85 ? 3.850 11.291 -1.318 1.00 90.88 85 VAL A N 1
ATOM 669 C CA . VAL 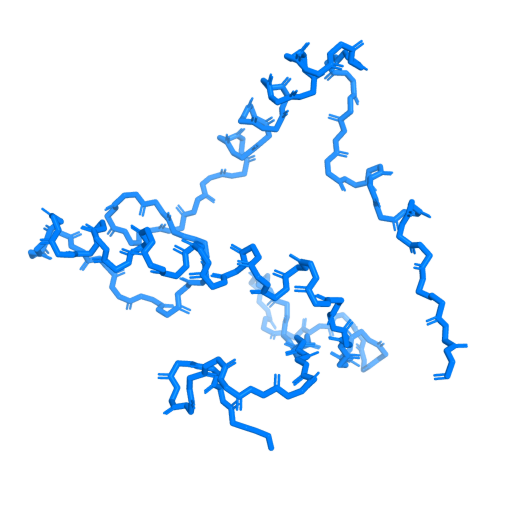A 1 85 ? 2.791 10.543 -0.621 1.00 90.88 85 VAL A CA 1
ATOM 670 C C . VAL A 1 85 ? 1.809 11.498 0.061 1.00 90.88 85 VAL A C 1
ATOM 672 O O . VAL A 1 85 ? 0.598 11.324 -0.082 1.00 90.88 85 VAL A O 1
ATOM 675 N N . ARG A 1 86 ? 2.302 12.537 0.751 1.00 90.25 86 ARG A N 1
ATOM 676 C CA . ARG A 1 86 ? 1.452 13.550 1.403 1.00 90.25 86 ARG A CA 1
ATOM 677 C C . ARG A 1 86 ? 0.590 14.313 0.400 1.00 90.25 86 ARG A C 1
ATOM 679 O O . ARG A 1 86 ? -0.611 14.421 0.622 1.00 90.25 86 ARG A O 1
ATOM 686 N N . HIS A 1 87 ? 1.154 14.765 -0.719 1.00 90.94 87 HIS A N 1
ATOM 687 C CA . HIS A 1 87 ? 0.392 15.442 -1.775 1.00 90.94 87 HIS A CA 1
ATOM 688 C C . HIS A 1 87 ? -0.679 14.533 -2.383 1.00 90.94 87 HIS A C 1
ATOM 690 O O . HIS A 1 87 ? -1.815 14.954 -2.604 1.00 90.94 87 HIS A O 1
ATOM 696 N N . SER A 1 88 ? -0.344 13.260 -2.609 1.00 91.88 88 SER A N 1
ATOM 697 C CA . SER A 1 88 ? -1.311 12.276 -3.103 1.00 91.88 88 SER A CA 1
ATOM 698 C C . SER A 1 88 ? -2.459 12.071 -2.116 1.00 91.88 88 SER A C 1
ATOM 700 O O . SER A 1 88 ? -3.615 12.023 -2.531 1.00 91.88 88 SER A O 1
ATOM 702 N N . PHE A 1 89 ? -2.153 11.993 -0.819 1.00 93.06 89 PHE A N 1
ATOM 703 C CA . PHE A 1 89 ? -3.153 11.878 0.239 1.00 93.06 89 PHE A CA 1
ATOM 704 C C . PHE A 1 89 ? -4.048 13.119 0.315 1.00 93.06 89 PHE A C 1
ATOM 706 O O . PHE A 1 89 ? -5.266 12.993 0.268 1.00 93.06 89 PHE A O 1
ATOM 713 N N . GLN A 1 90 ? -3.458 14.314 0.319 1.00 93.38 90 GLN A N 1
ATOM 714 C CA . GLN A 1 90 ? -4.188 15.583 0.341 1.00 93.38 90 GLN A CA 1
ATOM 715 C C . GLN A 1 90 ? -5.164 15.718 -0.837 1.00 93.38 90 GLN A C 1
ATOM 717 O O . GLN A 1 90 ? -6.264 16.252 -0.689 1.00 93.38 90 GLN A O 1
ATOM 722 N N . ARG A 1 91 ? -4.792 15.214 -2.020 1.00 94.56 91 ARG A N 1
ATOM 723 C CA . ARG A 1 91 ? -5.698 15.176 -3.174 1.00 94.56 91 ARG A CA 1
ATOM 724 C C . ARG A 1 91 ? -6.888 14.247 -2.934 1.00 94.56 91 ARG A C 1
ATOM 726 O O . ARG A 1 91 ? -8.005 14.608 -3.282 1.00 94.56 91 ARG A O 1
ATOM 733 N N . ILE A 1 92 ? -6.667 13.081 -2.323 1.00 94.50 92 ILE A N 1
ATOM 734 C CA . ILE A 1 92 ? -7.748 12.147 -1.968 1.00 94.50 92 ILE A CA 1
ATOM 735 C C . ILE A 1 92 ? -8.712 12.806 -0.976 1.00 94.50 92 ILE A C 1
ATOM 737 O O . ILE A 1 92 ? -9.916 12.777 -1.199 1.00 94.50 92 ILE A O 1
ATOM 741 N N . THR A 1 93 ? -8.199 13.437 0.082 1.00 95.12 93 THR A N 1
ATOM 742 C CA . THR A 1 93 ? -9.036 14.056 1.123 1.00 95.12 93 THR A CA 1
ATOM 743 C C . THR A 1 93 ? -9.786 15.286 0.616 1.00 95.12 93 THR A C 1
ATOM 745 O O . THR A 1 93 ? -10.939 15.501 0.980 1.00 95.12 93 THR A O 1
ATOM 748 N N . THR A 1 94 ? -9.174 16.054 -0.290 1.00 95.25 94 THR A N 1
ATOM 749 C CA . THR A 1 94 ? -9.847 17.163 -0.982 1.00 95.25 94 THR A CA 1
ATOM 750 C C . THR A 1 94 ? -10.995 16.643 -1.846 1.00 95.25 94 THR A C 1
ATOM 752 O O . THR A 1 94 ? -12.110 17.139 -1.734 1.00 95.25 94 THR A O 1
ATOM 755 N N . ASN A 1 95 ? -10.752 15.603 -2.650 1.00 95.81 95 ASN A N 1
ATOM 756 C CA . ASN A 1 95 ? -11.778 15.007 -3.512 1.00 95.81 95 ASN A CA 1
ATOM 757 C C . ASN A 1 95 ? -12.901 14.323 -2.718 1.00 95.81 95 ASN A C 1
ATOM 759 O O . ASN A 1 95 ? -14.018 14.222 -3.209 1.00 95.81 95 ASN A O 1
ATOM 763 N N . ALA A 1 96 ? -12.611 13.861 -1.501 1.00 94.81 96 ALA A N 1
ATOM 764 C CA . ALA A 1 96 ? -13.595 13.297 -0.582 1.00 94.81 96 ALA A CA 1
ATOM 765 C C . ALA A 1 96 ? -14.379 14.363 0.213 1.00 94.81 96 ALA A C 1
ATOM 767 O O . ALA A 1 96 ? -15.215 14.004 1.034 1.00 94.81 96 ALA A O 1
ATOM 768 N N . GLY A 1 97 ? -14.098 15.659 0.022 1.00 96.12 97 GLY A N 1
ATOM 769 C CA . GLY A 1 97 ? -14.812 16.753 0.690 1.00 96.12 97 GLY A CA 1
ATOM 770 C C . GLY A 1 97 ? -14.424 16.997 2.154 1.00 96.12 97 GLY A C 1
ATOM 771 O O . GLY A 1 97 ? -15.027 17.841 2.805 1.00 96.12 97 GLY A O 1
ATOM 772 N N . ILE A 1 98 ? -13.398 16.315 2.677 1.00 92.50 98 ILE A N 1
ATOM 773 C CA . ILE A 1 98 ? -12.966 16.442 4.085 1.00 92.50 98 ILE A CA 1
ATOM 774 C C . ILE A 1 98 ? -11.813 17.444 4.276 1.00 92.50 98 ILE A C 1
ATOM 776 O O . ILE A 1 98 ? -11.334 17.659 5.388 1.00 92.50 98 ILE A O 1
ATOM 780 N N . GLY A 1 99 ? -11.360 18.077 3.191 1.00 91.12 99 GLY A N 1
ATOM 781 C CA . GLY A 1 99 ? -10.395 19.175 3.212 1.00 91.12 99 GLY A CA 1
ATOM 782 C C . GLY A 1 99 ? -8.922 18.757 3.134 1.00 91.12 99 GLY A C 1
ATOM 783 O O . GLY A 1 99 ? -8.563 17.601 2.899 1.00 91.12 99 GLY A O 1
ATOM 784 N N . LYS A 1 100 ? -8.043 19.752 3.295 1.00 87.75 100 LYS A N 1
ATOM 785 C CA . LYS A 1 100 ? -6.587 19.655 3.065 1.00 87.75 100 LYS A CA 1
ATOM 786 C C . LYS A 1 100 ? -5.751 19.419 4.329 1.00 87.75 100 LYS A C 1
ATOM 788 O O . LYS A 1 100 ? -4.570 19.115 4.199 1.00 87.75 100 LYS A O 1
ATOM 793 N N . GLY A 1 101 ? -6.341 19.586 5.515 1.00 87.44 101 GLY A N 1
ATOM 794 C CA . GLY A 1 101 ? -5.645 19.479 6.807 1.00 87.44 101 GLY A CA 1
ATOM 795 C C . GLY A 1 101 ? -5.425 18.045 7.295 1.00 87.44 101 GLY A C 1
ATOM 796 O O . GLY A 1 101 ? -4.668 17.822 8.235 1.00 87.44 101 GLY A O 1
ATOM 797 N N . TRP A 1 102 ? -6.054 17.061 6.651 1.00 89.56 102 TRP A N 1
ATOM 798 C CA . TRP A 1 102 ? -5.908 15.659 7.018 1.00 89.56 102 TRP A CA 1
ATOM 799 C C . TRP A 1 102 ? -4.522 15.128 6.657 1.00 89.56 102 TRP A C 1
ATOM 801 O O . TRP A 1 102 ? -4.034 15.293 5.538 1.00 89.56 102 TRP A O 1
ATOM 811 N N . THR A 1 103 ? -3.918 14.393 7.590 1.00 86.06 103 THR A N 1
ATOM 812 C CA . THR A 1 103 ? -2.703 13.612 7.337 1.00 86.06 103 THR A CA 1
ATOM 813 C C . THR A 1 103 ? -2.964 12.131 7.614 1.00 86.06 103 THR A C 1
ATOM 815 O O . THR A 1 103 ? -3.851 11.813 8.407 1.00 86.06 103 THR A O 1
ATOM 818 N N . PRO A 1 104 ? -2.175 11.192 7.050 1.00 85.12 104 PRO A N 1
ATOM 819 C CA . PRO A 1 104 ? -2.338 9.767 7.354 1.00 85.12 104 PRO A CA 1
ATOM 820 C C . PRO A 1 104 ? -2.241 9.428 8.851 1.00 85.12 104 PRO A C 1
ATOM 822 O O . PRO A 1 104 ? -2.717 8.379 9.275 1.00 85.12 104 PRO A O 1
ATOM 825 N N . ARG A 1 105 ? -1.616 10.294 9.664 1.00 84.81 105 ARG A N 1
ATOM 826 C CA . ARG A 1 105 ? -1.532 10.124 11.120 1.00 84.81 105 ARG A CA 1
ATOM 827 C C . ARG A 1 105 ? -2.904 10.190 11.782 1.00 84.81 105 ARG A C 1
ATOM 829 O O . ARG A 1 105 ? -3.157 9.376 12.663 1.00 84.81 105 ARG A O 1
ATOM 836 N N . GLU A 1 106 ? -3.767 11.085 11.315 1.00 84.94 106 GLU A N 1
ATOM 837 C CA . GLU A 1 106 ? -5.114 11.284 11.865 1.00 84.94 106 GLU A CA 1
ATOM 838 C C . GLU A 1 106 ? -6.021 10.069 11.630 1.00 84.94 106 GLU A C 1
ATOM 840 O O . GLU A 1 106 ? -7.007 9.882 12.332 1.00 84.94 106 GLU A O 1
ATOM 845 N N . LEU A 1 107 ? -5.659 9.186 10.689 1.00 82.81 107 LEU A N 1
ATOM 846 C CA . LEU A 1 107 ? -6.384 7.938 10.450 1.00 82.81 107 LEU A CA 1
ATOM 847 C C . LEU A 1 107 ? -6.077 6.852 11.487 1.00 82.81 107 LEU A C 1
ATOM 849 O O . LEU A 1 107 ? -6.857 5.919 11.632 1.00 82.81 107 LEU A O 1
ATOM 853 N N . ARG A 1 108 ? -4.949 6.936 12.207 1.00 80.69 108 ARG A N 1
ATOM 854 C CA . ARG A 1 108 ? -4.560 5.900 13.180 1.00 80.69 108 ARG A CA 1
ATOM 855 C C . ARG A 1 108 ? -5.573 5.693 14.308 1.00 80.69 108 ARG A C 1
ATOM 857 O O . ARG A 1 108 ? -5.892 4.532 14.542 1.00 80.69 108 ARG A O 1
ATOM 864 N N . PRO A 1 109 ? -6.058 6.734 15.012 1.00 80.69 109 PRO A N 1
ATOM 865 C CA . PRO A 1 109 ? -7.040 6.535 16.077 1.00 80.69 109 PRO A CA 1
ATOM 866 C C . PRO A 1 109 ? -8.414 6.090 15.556 1.00 80.69 109 PRO A C 1
ATOM 868 O O . PRO A 1 109 ? -9.203 5.561 16.327 1.00 80.69 109 PRO A O 1
ATOM 871 N N . LEU A 1 110 ? -8.704 6.279 14.262 1.00 70.31 110 LEU A N 1
ATOM 872 C CA . LEU A 1 110 ? -9.987 5.899 13.660 1.00 70.31 110 LEU A CA 1
ATOM 873 C C . LEU A 1 110 ? -10.118 4.390 13.418 1.00 70.31 110 LEU A C 1
ATOM 875 O O . LEU A 1 110 ? -11.221 3.900 13.187 1.00 70.31 110 LEU A O 1
ATOM 879 N N . VAL A 1 111 ? -9.013 3.645 13.463 1.00 67.12 111 VAL A N 1
ATOM 880 C CA . VAL A 1 111 ? -9.036 2.188 13.325 1.00 67.12 111 VAL A CA 1
ATOM 881 C C . VAL A 1 111 ? -9.340 1.581 14.692 1.00 67.12 111 VAL A C 1
ATOM 883 O O . VAL A 1 111 ? -8.434 1.368 15.498 1.00 67.12 111 VAL A O 1
ATOM 886 N N . ARG A 1 112 ? -10.619 1.297 14.956 1.00 57.09 112 ARG A N 1
ATOM 887 C CA . ARG A 1 112 ? -10.997 0.361 16.017 1.00 57.09 112 ARG A CA 1
ATOM 888 C C . ARG A 1 112 ? -10.734 -1.051 15.510 1.00 57.09 112 ARG A C 1
ATOM 890 O O . ARG A 1 112 ? -11.197 -1.429 14.439 1.00 57.09 112 ARG A O 1
ATOM 897 N N . VAL A 1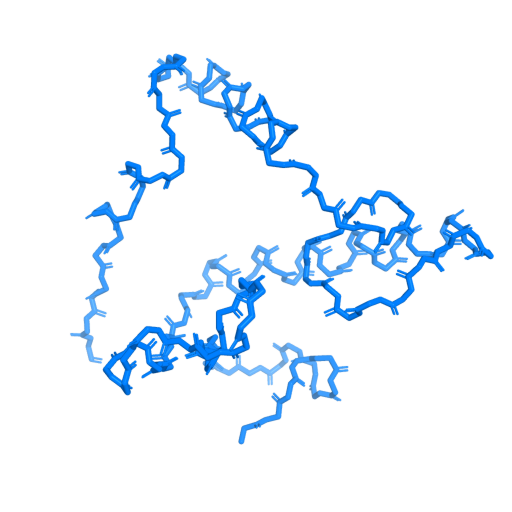 113 ? -9.905 -1.784 16.243 1.00 56.41 113 VAL A N 1
ATOM 898 C CA . VAL A 1 113 ? -9.758 -3.223 16.050 1.00 56.41 113 VAL A CA 1
ATOM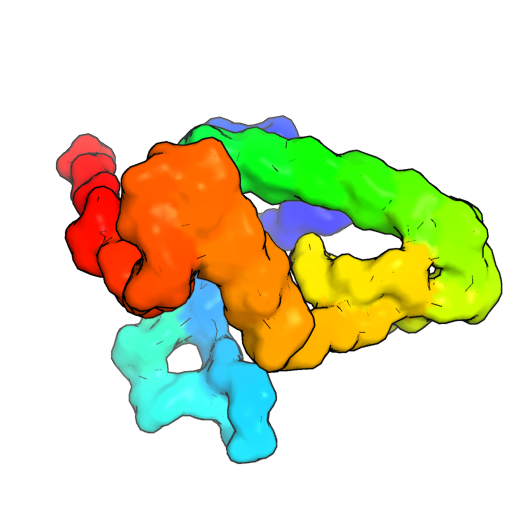 899 C C . VAL A 1 113 ? -10.800 -3.837 16.963 1.00 56.41 113 VAL A C 1
ATOM 901 O O . VAL A 1 113 ? -10.591 -3.887 18.174 1.00 56.41 113 VAL A O 1
ATOM 904 N N . ASP A 1 114 ? -11.938 -4.215 16.394 1.00 44.84 114 ASP A N 1
ATOM 905 C CA . ASP A 1 114 ? -12.896 -5.056 17.098 1.00 44.84 114 ASP A CA 1
ATOM 906 C C . ASP A 1 114 ? -12.205 -6.414 17.278 1.00 44.84 114 ASP A C 1
ATOM 908 O O . ASP A 1 114 ? -11.947 -7.139 16.316 1.00 44.84 114 ASP A O 1
ATOM 912 N N . HIS A 1 115 ? -11.747 -6.681 18.499 1.00 39.00 115 HIS A N 1
ATOM 913 C CA . HIS A 1 115 ? -11.317 -8.014 18.888 1.00 39.00 115 HIS A CA 1
ATOM 914 C C . HIS A 1 115 ? -12.577 -8.815 19.205 1.00 39.00 115 HIS A C 1
ATOM 916 O O . HIS A 1 115 ? -13.195 -8.590 20.244 1.00 39.00 115 HIS A O 1
ATOM 922 N N . GLU A 1 116 ? -12.941 -9.717 18.295 1.00 33.88 116 GLU A N 1
ATOM 923 C CA . GLU A 1 116 ? -13.681 -10.939 18.626 1.00 33.88 116 GLU A CA 1
ATOM 924 C C . GLU A 1 116 ? -12.694 -12.085 18.877 1.00 33.88 116 GLU A C 1
ATOM 926 O O . GLU A 1 116 ? -11.710 -12.207 18.102 1.00 33.88 116 GLU A O 1
#

Foldseek 3Di:
DDDCVVVNLPDPWDKDWDAFDPDPPTGDPDPVRTDIGIDDPVVSVVLNVQVVVQVVLCVVLPPQADDPVDSDADSRPHDDDPVNVLVVVQVVCVVVVNHRPDDVVVCVVVDDDPDD

pLDDT: mean 84.34, std 15.33, range [33.88, 97.38]

Secondary structure (DSSP, 8-state):
---HHHH-S--S-EEEEE---SSTT-S-SSGGG-EEEEE-HHHHHHHHHHHHHHHHHHHHHGGG------SS--TTSPPPPHHHHHHHHHHHHHHTTS-S---TTTTTTT------